Protein AF-A0A916M7Z9-F1 (afdb_monomer)

Radius of gyration: 15.28 Å; Cα contacts (8 Å, |Δi|>4): 137; chains: 1; bounding box: 32×38×39 Å

Secondary structure (DSSP, 8-state):
---TT--------HHHHTGGG--EE-TTS-EESSHHHHHHHHHHHHTT--EEES--EEETTEEE--SEEETTTTEEEEEE---SHHHHHHHHHHHHHHHHTT--EEEEEGGGGGGHHHHHHHHHHTT--S-----

Sequence (135 aa):
MPDKTQLKYRNQNFREKHKEGLKVRTKHGLSVRSRIERTIAEFLMENGIIFQYEPTLILDGEELHPDFYIQTIGIYLEHWGSDEPSYVENRRKKEEIYRKYNIKYISTEESDVDNIYDKLKIELSKYVMNKTEWK

Mean predicted aligned error: 7.0 Å

pLDDT: mean 85.58, std 18.38, range [32.66, 97.88]

Solvent-accessible surface area (backbone atoms only — not comparable to full-atom values): 8380 Å² total; per-residue (Å²): 130,87,73,88,84,68,81,69,82,72,90,65,62,62,61,74,78,49,48,90,52,47,76,33,72,37,98,87,69,53,67,30,68,41,72,65,55,34,52,53,51,47,53,35,55,77,69,71,50,56,64,42,73,53,43,84,45,74,56,100,87,44,81,43,69,49,53,28,34,36,63,86,77,71,33,36,36,39,75,56,71,57,83,52,69,72,48,44,53,50,49,51,52,53,52,52,50,30,61,75,71,69,55,66,65,47,80,45,44,57,89,38,60,93,48,41,69,60,53,49,53,58,60,49,48,76,71,60,78,70,95,77,80,89,126

Nearest PDB structures (foldseek):
  4qbn-assembly1_A  TM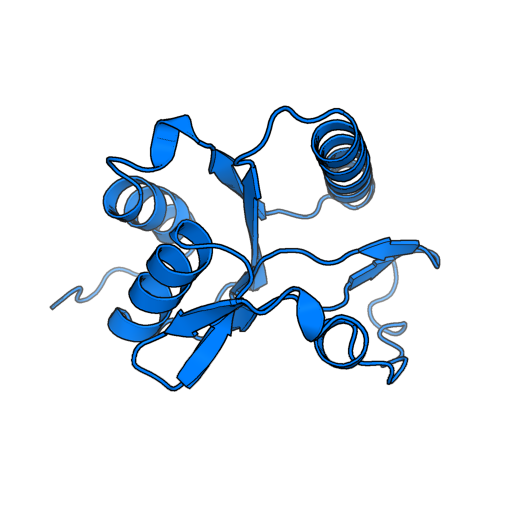=5.912E-01  e=2.796E-02  Salmonella phage SETP3
  8ibx-assembly1_C  TM=5.558E-01  e=5.457E-02  Bombyx mori
  8y9b-assembly1_A  TM=4.935E-01  e=1.445E+00  synthetic construct
  2e89-assembly2_C  TM=5.910E-01  e=4.813E+00  Aquifex aeolicus

Foldseek 3Di:
DDDPPPPPCPPDPVCVVPVVQQPDAAPVGDTDRDPLLNVVVNLCVVQVFDKDAQDWDADPNDTDTARMAGPVQGETEHEQEDPPPVSVVNVVVVVVVCVVVVGHYHYHYNVCSVVVSVSCVVVVCVRPPDDDDPD

Structure (mmCIF, N/CA/C/O backbone):
data_AF-A0A916M7Z9-F1
#
_entry.id   AF-A0A916M7Z9-F1
#
loop_
_atom_site.group_PDB
_atom_site.id
_atom_site.type_symbol
_atom_site.label_atom_id
_atom_site.label_alt_id
_atom_site.label_comp_id
_atom_site.label_asym_id
_atom_site.label_entity_id
_atom_site.label_seq_id
_atom_site.pdbx_PDB_ins_code
_atom_site.Cartn_x
_atom_site.Cartn_y
_atom_site.Cartn_z
_atom_site.occupancy
_atom_site.B_iso_or_equiv
_atom_site.auth_seq_id
_atom_site.auth_comp_id
_atom_site.auth_asym_id
_atom_site.auth_atom_id
_atom_site.pdbx_PDB_model_num
ATOM 1 N N . MET A 1 1 ? 3.595 26.283 -2.481 1.00 36.97 1 MET A N 1
ATOM 2 C CA . MET A 1 1 ? 2.789 25.045 -2.427 1.00 36.97 1 MET A CA 1
ATOM 3 C C . MET A 1 1 ? 2.234 24.831 -3.820 1.00 36.97 1 MET A C 1
ATOM 5 O O . MET A 1 1 ? 1.634 25.779 -4.313 1.00 36.97 1 MET A O 1
ATOM 9 N N . PRO A 1 2 ? 2.503 23.704 -4.496 1.00 36.34 2 PRO A N 1
ATOM 10 C CA . PRO A 1 2 ? 1.948 23.489 -5.824 1.00 36.34 2 PRO A CA 1
ATOM 11 C C . PRO A 1 2 ? 0.416 23.444 -5.759 1.00 36.34 2 PRO A C 1
ATOM 13 O O . PRO A 1 2 ? -0.177 22.939 -4.803 1.00 36.34 2 PRO A O 1
ATOM 16 N N . ASP A 1 3 ? -0.182 24.075 -6.762 1.00 32.66 3 ASP A N 1
ATOM 17 C CA . ASP A 1 3 ? -1.605 24.335 -6.939 1.00 32.66 3 ASP A CA 1
ATOM 18 C C . ASP A 1 3 ? -2.411 23.027 -7.068 1.00 32.66 3 ASP A C 1
ATOM 20 O O . ASP A 1 3 ? -2.044 22.119 -7.815 1.00 32.66 3 ASP A O 1
ATOM 24 N N . LYS A 1 4 ? -3.529 22.932 -6.337 1.00 44.66 4 LYS A N 1
ATOM 25 C CA . LYS A 1 4 ? -4.401 21.745 -6.249 1.00 44.66 4 LYS A CA 1
ATOM 26 C C . LYS A 1 4 ? -5.223 21.485 -7.525 1.00 44.66 4 LYS A C 1
ATOM 28 O O . LYS A 1 4 ? -6.006 20.540 -7.559 1.00 44.66 4 LYS A O 1
ATOM 33 N N . THR A 1 5 ? -5.076 22.302 -8.569 1.00 38.59 5 THR A N 1
ATOM 34 C CA . THR A 1 5 ? -5.941 22.295 -9.765 1.00 38.59 5 THR A CA 1
ATOM 35 C C . THR A 1 5 ? -5.423 21.499 -10.972 1.00 38.59 5 THR A C 1
ATOM 37 O O . THR A 1 5 ? -6.025 21.560 -12.041 1.00 38.59 5 THR A O 1
ATOM 40 N N . GLN A 1 6 ? -4.380 20.671 -10.829 1.00 35.03 6 GLN A N 1
ATOM 41 C CA . GLN A 1 6 ? -3.892 19.811 -11.925 1.00 35.03 6 GLN A CA 1
ATOM 42 C C . GLN A 1 6 ? -4.063 18.297 -11.713 1.00 35.03 6 GLN A C 1
ATOM 44 O O . GLN A 1 6 ? -3.367 17.509 -12.350 1.00 35.03 6 GLN A O 1
ATOM 49 N N . LEU A 1 7 ? -5.059 17.851 -10.936 1.00 41.94 7 LEU A N 1
ATOM 50 C CA . LEU A 1 7 ? -5.587 16.483 -11.089 1.00 41.94 7 LEU A CA 1
ATOM 51 C C . LEU A 1 7 ? -6.425 16.392 -12.376 1.00 41.94 7 LEU A C 1
ATOM 53 O O . LEU A 1 7 ? -7.651 16.292 -12.363 1.00 41.94 7 LEU A O 1
ATOM 57 N N . LYS A 1 8 ? -5.759 16.447 -13.532 1.00 35.22 8 LYS A N 1
ATOM 58 C CA . LYS A 1 8 ? -6.369 16.005 -14.785 1.00 35.22 8 LYS A CA 1
ATOM 59 C C . LYS A 1 8 ? -6.443 14.483 -14.730 1.00 35.22 8 LYS A C 1
ATOM 61 O O . LYS A 1 8 ? -5.425 13.813 -14.872 1.00 35.22 8 LYS A O 1
ATOM 66 N N . TYR A 1 9 ? -7.650 13.952 -14.533 1.00 38.81 9 TYR A N 1
ATOM 67 C CA . TYR A 1 9 ? -7.986 12.542 -14.733 1.00 38.81 9 TYR A CA 1
ATOM 68 C C . TYR A 1 9 ? -7.659 12.142 -16.178 1.00 38.81 9 TYR A C 1
ATOM 70 O O . TYR A 1 9 ? -8.508 12.180 -17.071 1.00 38.81 9 TYR A O 1
ATOM 78 N N . ARG A 1 10 ? -6.400 11.785 -16.438 1.00 42.44 10 ARG A N 1
ATOM 79 C CA . ARG A 1 10 ? -6.007 11.147 -17.687 1.00 42.44 10 ARG A CA 1
ATOM 80 C C . ARG A 1 10 ? -6.521 9.715 -17.605 1.00 42.44 10 ARG A C 1
ATOM 82 O O . ARG A 1 10 ? -5.939 8.854 -16.960 1.00 42.44 10 ARG A O 1
ATOM 89 N N . ASN A 1 11 ? -7.693 9.520 -18.196 1.00 42.69 11 ASN A N 1
ATOM 90 C CA . ASN A 1 11 ? -8.474 8.293 -18.162 1.00 42.69 11 ASN A CA 1
ATOM 91 C C . ASN A 1 11 ? -7.784 7.194 -18.988 1.00 42.69 11 ASN A C 1
ATOM 93 O O . ASN A 1 11 ? -8.119 6.939 -20.141 1.00 42.69 11 ASN A O 1
ATOM 97 N N . GLN A 1 12 ? -6.771 6.567 -18.403 1.00 51.62 12 GLN A N 1
ATOM 98 C CA . GLN A 1 12 ? -6.217 5.296 -18.843 1.00 51.62 12 GLN A CA 1
ATOM 99 C C . GLN A 1 12 ? -5.924 4.491 -17.581 1.00 51.62 12 GLN A C 1
ATOM 101 O O . GLN A 1 12 ? -4.862 4.609 -16.987 1.00 51.62 12 GLN A O 1
ATOM 106 N N . ASN A 1 13 ? -6.916 3.718 -17.144 1.00 68.44 13 ASN A N 1
ATOM 107 C CA . ASN A 1 13 ? -6.879 2.947 -15.908 1.00 68.44 13 ASN A CA 1
ATOM 108 C C . ASN A 1 13 ? -5.715 1.934 -15.988 1.00 68.44 13 ASN A C 1
ATOM 110 O O . ASN A 1 13 ? -5.814 0.948 -16.716 1.00 68.44 13 ASN A O 1
ATOM 114 N N . PHE A 1 14 ? -4.588 2.208 -15.316 1.00 80.38 14 PHE A N 1
ATOM 115 C CA . PHE A 1 14 ? -3.370 1.376 -15.324 1.00 80.38 14 PHE A CA 1
ATOM 116 C C . PHE A 1 14 ? -3.697 -0.103 -15.091 1.00 80.38 14 PHE A C 1
ATOM 118 O O . PHE A 1 14 ? -3.263 -0.979 -15.837 1.00 80.38 14 PHE A O 1
ATOM 125 N N . ARG A 1 15 ? -4.592 -0.365 -14.136 1.00 82.56 15 ARG A N 1
ATOM 126 C CA . ARG A 1 15 ? -5.111 -1.699 -13.819 1.00 82.56 15 ARG A CA 1
ATOM 127 C C . ARG A 1 15 ? -5.774 -2.393 -15.004 1.00 82.56 15 ARG A C 1
ATOM 129 O O . ARG A 1 15 ? -5.625 -3.598 -15.161 1.00 82.56 15 ARG A O 1
ATOM 136 N N . GLU A 1 16 ? -6.489 -1.645 -15.842 1.00 81.81 16 GLU A N 1
ATOM 137 C CA . GLU A 1 16 ? -7.161 -2.190 -17.024 1.00 81.81 16 GLU A CA 1
ATOM 138 C C . GLU A 1 16 ? -6.179 -2.528 -18.147 1.00 81.81 16 GLU A C 1
ATOM 140 O O . GLU A 1 16 ? -6.418 -3.471 -18.899 1.00 81.81 16 GLU A O 1
ATOM 145 N N . LYS A 1 17 ? -5.078 -1.777 -18.251 1.00 85.31 17 LYS A N 1
ATOM 146 C CA . LYS A 1 17 ? -3.994 -2.068 -19.197 1.00 85.31 17 LYS A CA 1
ATOM 147 C C . LYS A 1 17 ? -3.131 -3.250 -18.761 1.00 85.31 17 LYS A C 1
ATOM 149 O O . LYS A 1 17 ? -2.599 -3.932 -19.624 1.00 85.31 17 LYS A O 1
ATOM 154 N N . HIS A 1 18 ? -3.008 -3.465 -17.451 1.00 86.69 18 HIS A N 1
ATOM 155 C CA . HIS A 1 18 ? -2.117 -4.453 -16.837 1.00 86.69 18 HIS A CA 1
ATOM 156 C C . HIS A 1 18 ? -2.879 -5.551 -16.079 1.00 86.69 18 HIS A C 1
ATOM 158 O O . HIS A 1 18 ? -2.475 -5.970 -14.985 1.00 86.69 18 HIS A O 1
ATOM 164 N N . LYS A 1 19 ? -4.014 -5.998 -16.636 1.00 87.69 19 LYS A N 1
ATOM 165 C CA . LYS A 1 19 ? -4.896 -7.006 -16.019 1.00 87.69 19 LYS A CA 1
ATOM 166 C C . LYS A 1 19 ? -4.235 -8.370 -15.868 1.00 87.69 19 LYS A C 1
ATOM 168 O O . LYS A 1 19 ? -4.583 -9.108 -14.954 1.00 87.69 19 LYS A O 1
ATOM 173 N N . GLU A 1 20 ? -3.283 -8.704 -16.732 1.00 89.69 20 GLU A N 1
ATOM 174 C CA . GLU A 1 20 ? -2.525 -9.959 -16.717 1.00 89.69 20 GLU A CA 1
ATOM 175 C C . GLU A 1 20 ? -1.742 -10.173 -15.412 1.00 89.69 20 GLU A C 1
ATOM 177 O O . GLU A 1 20 ? -1.450 -11.308 -15.029 1.00 89.69 20 GLU A O 1
ATOM 182 N N . GLY A 1 21 ? -1.429 -9.084 -14.703 1.00 87.94 21 GLY A N 1
ATOM 183 C CA . GLY A 1 21 ? -0.788 -9.133 -13.392 1.00 87.94 21 GLY A CA 1
ATOM 184 C C . GLY A 1 21 ? -1.746 -9.383 -12.224 1.00 87.94 21 GLY A C 1
ATOM 185 O O . GLY A 1 21 ? -1.281 -9.733 -11.143 1.00 87.94 21 GLY A O 1
ATOM 186 N N . LEU A 1 22 ? -3.064 -9.243 -12.411 1.00 90.69 22 LEU A N 1
ATOM 187 C CA . LEU A 1 22 ? -4.071 -9.379 -11.352 1.00 90.69 22 LEU A CA 1
ATOM 188 C C . LEU A 1 22 ? -4.426 -10.857 -11.117 1.00 90.69 22 LEU A C 1
ATOM 190 O O . LEU A 1 22 ? -5.448 -11.359 -11.586 1.00 90.69 22 LEU A O 1
ATOM 194 N N . LYS A 1 23 ? -3.548 -11.569 -10.408 1.00 93.38 23 LYS A N 1
ATOM 195 C CA . LYS A 1 23 ? -3.598 -13.036 -10.260 1.00 93.38 23 LYS A CA 1
ATOM 196 C C . LYS A 1 23 ? -4.322 -13.521 -9.006 1.00 93.38 23 LYS A C 1
ATOM 198 O O . LYS A 1 23 ? -4.651 -14.702 -8.914 1.00 93.38 23 LYS A O 1
ATOM 203 N N . VAL A 1 24 ? -4.549 -12.648 -8.028 1.00 94.62 24 VAL A N 1
ATOM 204 C CA . VAL A 1 24 ? -5.100 -13.014 -6.717 1.00 94.62 24 VAL A CA 1
ATOM 205 C C . VAL A 1 24 ? -6.407 -12.264 -6.487 1.00 94.62 24 VAL A C 1
ATOM 207 O O . VAL A 1 24 ? -6.492 -11.078 -6.775 1.00 94.62 24 VAL A O 1
ATOM 210 N N . ARG A 1 25 ? -7.438 -12.934 -5.961 1.00 95.19 25 ARG A N 1
ATOM 211 C CA . ARG A 1 25 ? -8.752 -12.327 -5.696 1.00 95.19 25 ARG A CA 1
ATOM 212 C C . ARG A 1 25 ? -9.041 -12.272 -4.196 1.00 95.19 25 ARG A C 1
ATOM 214 O O . ARG A 1 25 ? -8.809 -13.261 -3.499 1.00 95.19 25 ARG A O 1
ATOM 221 N N . THR A 1 26 ? -9.536 -11.135 -3.710 1.00 94.19 26 THR A N 1
ATOM 222 C CA . THR A 1 26 ? -10.041 -10.977 -2.336 1.00 94.19 26 THR A CA 1
ATOM 223 C C . THR A 1 26 ? -11.419 -11.624 -2.187 1.00 94.19 26 THR A C 1
ATOM 225 O O . THR A 1 26 ? -12.135 -11.824 -3.176 1.00 94.19 26 THR A O 1
ATOM 228 N N . LYS A 1 27 ? -11.839 -11.887 -0.941 1.00 90.56 27 LYS A N 1
ATOM 229 C CA . LYS A 1 27 ? -13.197 -12.380 -0.617 1.00 90.56 27 LYS A CA 1
ATOM 230 C C . LYS A 1 27 ? -14.319 -11.498 -1.188 1.00 90.56 27 LYS A C 1
ATOM 232 O O . LYS A 1 27 ? -15.367 -12.008 -1.566 1.00 90.56 27 LYS A O 1
ATOM 237 N N . HIS A 1 28 ? -14.079 -10.191 -1.303 1.00 87.94 28 HIS A N 1
ATOM 238 C CA . HIS A 1 28 ? -15.047 -9.203 -1.799 1.00 87.94 28 HIS A CA 1
ATOM 239 C C . HIS A 1 28 ? -14.910 -8.919 -3.304 1.00 87.94 28 HIS A C 1
ATOM 241 O O . HIS A 1 28 ? -15.498 -7.974 -3.825 1.00 87.94 28 HIS A O 1
ATOM 247 N N . GLY A 1 29 ? -14.135 -9.732 -4.027 1.00 90.50 29 GLY A N 1
ATOM 248 C CA . GLY A 1 29 ? -14.099 -9.725 -5.486 1.00 90.50 29 GLY A CA 1
ATOM 249 C C . GLY A 1 29 ? -13.078 -8.785 -6.128 1.00 90.50 29 GLY A C 1
ATOM 250 O O . GLY A 1 29 ? -12.982 -8.806 -7.356 1.00 90.50 29 GLY A O 1
ATOM 251 N N . LEU A 1 30 ? -12.295 -8.031 -5.347 1.00 93.38 30 LEU A N 1
ATOM 252 C CA . LEU A 1 30 ? -11.176 -7.225 -5.846 1.00 93.38 30 LEU A CA 1
ATOM 253 C C . LEU A 1 30 ? -10.038 -8.144 -6.316 1.00 93.38 30 LEU A C 1
ATOM 255 O O . LEU A 1 30 ? -9.624 -9.032 -5.575 1.00 93.38 30 LEU A O 1
ATOM 259 N N . SER A 1 31 ? -9.510 -7.921 -7.520 1.00 95.75 31 SER A N 1
ATOM 260 C CA . SER A 1 31 ? -8.297 -8.602 -7.994 1.00 95.75 31 SER A CA 1
ATOM 261 C C . SER A 1 31 ? -7.054 -7.745 -7.741 1.00 95.75 31 SER A C 1
ATOM 263 O O . SER A 1 31 ? -7.076 -6.546 -8.035 1.00 95.75 31 SER A O 1
ATOM 265 N N . VAL A 1 32 ? -6.000 -8.379 -7.225 1.00 95.50 32 VAL A N 1
ATOM 266 C CA . VAL A 1 32 ? -4.711 -7.802 -6.806 1.00 95.50 32 VAL A CA 1
ATOM 267 C C . VAL A 1 32 ? -3.528 -8.635 -7.331 1.00 95.50 32 VAL A C 1
ATOM 269 O O . VAL A 1 32 ? -3.730 -9.740 -7.855 1.00 95.50 32 VAL A O 1
ATOM 272 N N . ARG A 1 33 ? -2.293 -8.123 -7.227 1.00 94.06 33 ARG A N 1
ATOM 273 C CA . ARG A 1 33 ? -1.100 -8.741 -7.834 1.00 94.06 33 ARG A CA 1
ATOM 274 C C . ARG A 1 33 ? -0.461 -9.820 -6.971 1.00 94.06 33 ARG A C 1
ATOM 276 O O . ARG A 1 33 ? 0.060 -10.793 -7.516 1.00 94.06 33 ARG A O 1
ATOM 283 N N . SER A 1 34 ? -0.531 -9.689 -5.648 1.00 94.38 34 SER A N 1
ATOM 284 C CA . SER A 1 34 ? 0.160 -10.585 -4.714 1.00 94.38 34 SER A CA 1
ATOM 285 C C . SER A 1 34 ? -0.732 -11.084 -3.570 1.00 94.38 34 SER A C 1
ATOM 287 O O . SER A 1 34 ? -1.822 -10.572 -3.303 1.00 94.38 34 SER A O 1
ATOM 289 N N . ARG A 1 35 ? -0.283 -12.145 -2.881 1.00 95.50 35 ARG A N 1
ATOM 290 C CA . ARG A 1 35 ? -0.993 -12.688 -1.708 1.00 95.50 35 ARG A CA 1
ATOM 291 C C . ARG A 1 35 ? -0.986 -11.709 -0.538 1.00 95.50 35 ARG A C 1
ATOM 293 O O . ARG A 1 35 ? -1.998 -11.607 0.145 1.00 95.50 35 ARG A O 1
ATOM 300 N N . ILE A 1 36 ? 0.120 -11.000 -0.336 1.00 96.31 36 ILE A N 1
ATOM 301 C CA . ILE A 1 36 ? 0.255 -10.006 0.727 1.00 96.31 36 ILE A CA 1
ATOM 302 C C . ILE A 1 36 ? -0.614 -8.774 0.461 1.00 96.31 36 ILE A C 1
ATOM 304 O O . ILE A 1 36 ? -1.327 -8.343 1.360 1.00 96.31 36 ILE A O 1
ATOM 308 N N . GLU A 1 37 ? -0.704 -8.293 -0.784 1.00 96.69 37 GLU A N 1
ATOM 309 C CA . GLU A 1 37 ? -1.675 -7.249 -1.145 1.00 96.69 37 GLU A CA 1
ATOM 310 C C . GLU A 1 37 ? -3.116 -7.695 -0.903 1.00 96.69 37 GLU A C 1
ATOM 312 O O . GLU A 1 37 ? -3.933 -6.897 -0.452 1.00 96.69 37 GLU A O 1
ATOM 317 N N . ARG A 1 38 ? -3.452 -8.971 -1.155 1.00 97.38 38 ARG A N 1
ATOM 318 C CA . ARG A 1 38 ? -4.778 -9.496 -0.791 1.00 97.38 38 ARG A CA 1
ATOM 319 C C . ARG A 1 38 ? -4.987 -9.401 0.715 1.00 97.38 38 ARG A C 1
ATOM 321 O O . ARG A 1 38 ? -6.043 -8.943 1.128 1.00 97.38 38 ARG A O 1
ATOM 328 N N . THR A 1 39 ? -4.010 -9.823 1.512 1.00 97.38 39 THR A N 1
ATOM 329 C CA . THR A 1 39 ? -4.071 -9.763 2.979 1.00 97.38 39 THR A CA 1
ATOM 330 C C . THR A 1 39 ? -4.246 -8.324 3.478 1.00 97.38 39 THR A C 1
ATOM 332 O O . THR A 1 39 ? -5.105 -8.071 4.318 1.00 97.38 39 THR A O 1
ATOM 335 N N . ILE A 1 40 ? -3.512 -7.360 2.913 1.00 97.88 40 ILE A N 1
ATOM 336 C CA . ILE A 1 40 ? -3.667 -5.929 3.221 1.00 97.88 40 ILE A CA 1
ATOM 337 C C . ILE A 1 40 ? -5.064 -5.439 2.811 1.00 97.88 40 ILE A C 1
ATOM 339 O O . ILE A 1 40 ? -5.756 -4.808 3.606 1.00 97.88 40 ILE A O 1
ATOM 343 N N . ALA A 1 41 ? -5.517 -5.753 1.595 1.00 97.62 41 ALA A N 1
ATOM 344 C CA . ALA A 1 41 ? -6.839 -5.361 1.113 1.00 97.62 41 ALA A CA 1
ATOM 345 C C . ALA A 1 41 ? -7.964 -5.942 1.983 1.00 97.62 41 ALA A C 1
ATOM 347 O O . ALA A 1 41 ? -8.921 -5.238 2.294 1.00 97.62 41 ALA A O 1
ATOM 348 N N . GLU A 1 42 ? -7.851 -7.208 2.391 1.00 97.38 42 GLU A N 1
ATOM 349 C CA . GLU A 1 42 ? -8.795 -7.862 3.300 1.00 97.38 42 GLU A CA 1
ATOM 350 C C . GLU A 1 42 ? -8.810 -7.178 4.662 1.00 97.38 42 GLU A C 1
ATOM 352 O O . GLU A 1 42 ? -9.892 -6.831 5.121 1.00 97.38 42 GLU A O 1
ATOM 357 N N . PHE A 1 43 ? -7.648 -6.866 5.242 1.00 96.44 43 PHE A N 1
ATOM 358 C CA . PHE A 1 43 ? -7.571 -6.083 6.475 1.00 96.44 43 PHE A CA 1
ATOM 359 C C . PHE A 1 43 ? -8.306 -4.741 6.345 1.00 96.44 43 PHE A C 1
ATOM 361 O O . PHE A 1 43 ? -9.109 -4.385 7.206 1.00 96.44 43 PHE A O 1
ATOM 368 N N . LEU A 1 44 ? -8.064 -3.990 5.267 1.00 95.88 44 LEU A N 1
ATOM 369 C CA . LEU A 1 44 ? -8.710 -2.692 5.063 1.00 95.88 44 LEU A CA 1
ATOM 370 C C . LEU A 1 44 ? -10.235 -2.841 4.921 1.00 95.88 44 LEU A C 1
ATOM 372 O O . LEU A 1 44 ? -10.981 -2.092 5.548 1.00 95.88 44 LEU A O 1
ATOM 376 N N . MET A 1 45 ? -10.702 -3.836 4.157 1.00 94.88 45 MET A N 1
ATOM 377 C CA . MET A 1 45 ? -12.130 -4.133 3.979 1.00 94.88 45 MET A CA 1
ATOM 378 C C . MET A 1 45 ? -12.803 -4.572 5.286 1.00 94.88 45 MET A C 1
ATOM 380 O O . MET A 1 45 ? -13.866 -4.059 5.626 1.00 94.88 45 MET A O 1
ATOM 384 N N . GLU A 1 46 ? -12.189 -5.504 6.020 1.00 94.56 46 GLU A N 1
ATOM 385 C CA . GLU A 1 46 ? -12.710 -6.069 7.273 1.00 94.56 46 GLU A CA 1
ATOM 386 C C . GLU A 1 46 ? -12.840 -4.999 8.368 1.00 94.56 46 GLU A C 1
ATOM 388 O O . GLU A 1 46 ? -13.747 -5.071 9.193 1.00 94.56 46 GLU A O 1
ATOM 393 N N . ASN A 1 47 ? -12.000 -3.961 8.326 1.00 92.75 47 ASN A N 1
ATOM 394 C CA . ASN A 1 47 ? -12.040 -2.836 9.261 1.00 92.75 47 ASN A CA 1
ATOM 395 C C . ASN A 1 47 ? -12.806 -1.611 8.726 1.00 92.75 47 ASN A C 1
ATOM 397 O O . ASN A 1 47 ? -12.715 -0.527 9.300 1.00 92.75 47 ASN A O 1
ATOM 401 N N . GLY A 1 48 ? -13.550 -1.751 7.621 1.00 92.62 48 GLY A N 1
ATOM 402 C CA . GLY A 1 48 ? -14.375 -0.672 7.063 1.00 92.62 48 GLY A CA 1
ATOM 403 C C . GLY A 1 48 ? -13.578 0.533 6.550 1.00 92.62 48 GLY A C 1
ATOM 404 O O . GLY A 1 48 ? -14.123 1.630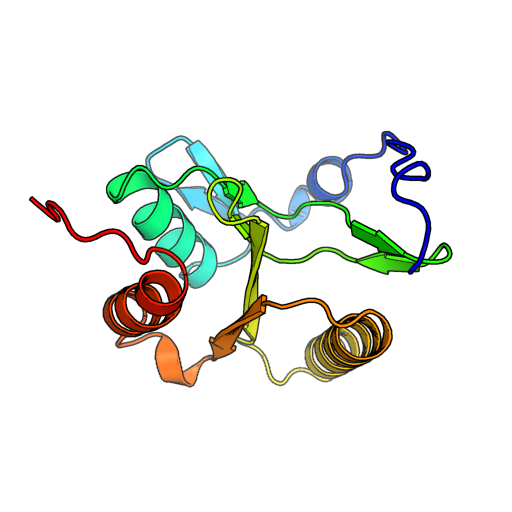 6.416 1.00 92.62 48 GLY A O 1
ATOM 405 N N . ILE A 1 49 ? -12.287 0.355 6.268 1.00 93.88 49 ILE A N 1
ATOM 406 C CA . ILE A 1 49 ? -11.412 1.415 5.780 1.00 93.88 49 ILE A CA 1
ATOM 407 C C . ILE A 1 49 ? -11.637 1.575 4.277 1.00 93.88 49 ILE A C 1
ATOM 409 O O . ILE A 1 49 ? -11.450 0.642 3.501 1.00 93.88 49 ILE A O 1
ATOM 413 N N . ILE A 1 50 ? -12.022 2.779 3.852 1.00 94.19 50 ILE A N 1
ATOM 414 C CA . ILE A 1 50 ? -12.251 3.088 2.437 1.00 94.19 50 ILE A CA 1
ATOM 415 C C . ILE A 1 50 ? -10.908 3.361 1.756 1.00 94.19 50 ILE A C 1
ATOM 417 O O . ILE A 1 50 ? -10.167 4.265 2.157 1.00 94.19 50 ILE A O 1
ATOM 421 N N . PHE A 1 51 ? -10.607 2.607 0.699 1.00 95.38 51 PHE A N 1
ATOM 422 C CA . PHE A 1 51 ? -9.362 2.735 -0.052 1.00 95.38 51 PHE A CA 1
ATOM 423 C C . PHE A 1 51 ? -9.556 2.602 -1.565 1.00 95.38 51 PHE A C 1
ATOM 425 O O . PHE A 1 51 ? -10.551 2.065 -2.052 1.00 95.38 51 PHE A O 1
ATOM 432 N N . GLN A 1 52 ? -8.553 3.062 -2.307 1.00 95.94 52 GLN A N 1
ATOM 433 C CA . GLN A 1 52 ? -8.356 2.776 -3.722 1.00 95.94 52 GLN A CA 1
ATOM 434 C C . GLN A 1 52 ? -7.129 1.876 -3.884 1.00 95.94 52 GLN A C 1
ATOM 436 O O . GLN A 1 52 ? -6.073 2.182 -3.341 1.00 95.94 52 GLN A O 1
ATOM 441 N N . TYR A 1 53 ? -7.272 0.775 -4.620 1.00 96.12 53 TYR A N 1
ATOM 442 C CA . TYR A 1 53 ? -6.165 -0.115 -4.984 1.00 96.12 53 TYR A CA 1
ATOM 443 C C . TYR A 1 53 ? -5.541 0.323 -6.313 1.00 96.12 53 TYR A C 1
ATOM 445 O O . TYR A 1 53 ? -6.289 0.612 -7.255 1.00 96.12 53 TYR A O 1
ATOM 453 N N . GLU A 1 54 ? -4.210 0.372 -6.368 1.00 94.88 54 GLU A N 1
ATOM 454 C CA . GLU A 1 54 ? -3.390 0.884 -7.477 1.00 94.88 54 GLU A CA 1
ATOM 455 C C . GLU A 1 54 ? -3.918 2.191 -8.102 1.00 94.88 54 GLU A C 1
ATOM 457 O O . GLU A 1 54 ? -4.228 2.227 -9.300 1.00 94.88 54 GLU A O 1
ATOM 462 N N . PRO A 1 55 ? -4.097 3.277 -7.319 1.00 93.94 55 PRO A N 1
ATOM 463 C CA . PRO A 1 55 ? -4.403 4.586 -7.886 1.00 93.94 55 PRO A CA 1
ATOM 464 C C . PRO A 1 55 ? -3.316 5.045 -8.865 1.00 93.94 55 PRO A C 1
ATOM 466 O O . PRO A 1 55 ? -2.140 4.733 -8.713 1.00 93.94 55 PRO A O 1
ATOM 469 N N . THR A 1 56 ? -3.703 5.865 -9.838 1.00 92.19 56 THR A N 1
ATOM 470 C CA . THR A 1 56 ? -2.748 6.644 -10.631 1.00 92.19 56 THR A CA 1
ATOM 471 C C . THR A 1 56 ? -2.495 7.980 -9.938 1.00 92.19 56 THR A C 1
ATOM 473 O O . THR A 1 56 ? -3.422 8.772 -9.755 1.00 92.19 56 THR A O 1
ATOM 476 N N . LEU A 1 57 ? -1.239 8.246 -9.590 1.00 90.44 57 LEU A N 1
ATOM 477 C CA . LEU A 1 57 ? -0.766 9.518 -9.051 1.00 90.44 57 LEU A CA 1
ATOM 478 C C . LEU A 1 57 ? 0.089 10.220 -10.109 1.00 90.44 57 LEU A C 1
ATOM 480 O O . LEU A 1 57 ? 1.094 9.670 -10.541 1.00 90.44 57 LEU A O 1
ATOM 484 N N . ILE A 1 58 ? -0.306 11.426 -10.525 1.00 90.25 58 ILE A N 1
ATOM 485 C CA . ILE A 1 58 ? 0.429 12.217 -11.525 1.00 90.25 58 ILE A CA 1
ATOM 486 C C . ILE A 1 58 ? 1.045 13.444 -10.853 1.00 90.25 58 ILE A C 1
ATOM 488 O O . ILE A 1 58 ? 0.315 14.259 -10.289 1.00 90.25 58 ILE A O 1
ATOM 492 N N . LEU A 1 59 ? 2.370 13.589 -10.931 1.00 87.50 59 LEU A N 1
ATOM 493 C CA . LEU A 1 59 ? 3.130 14.692 -10.328 1.00 87.50 59 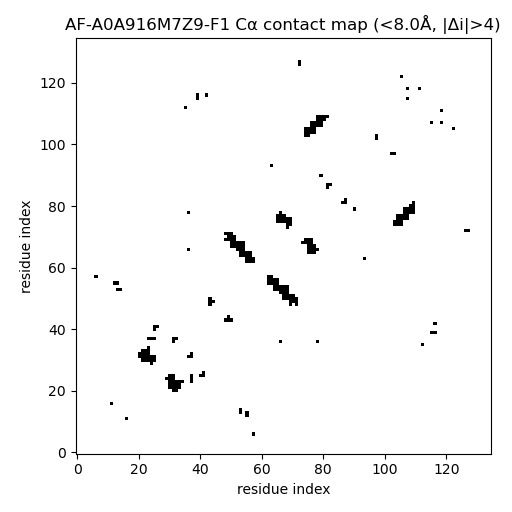LEU A CA 1
ATOM 494 C C . LEU A 1 59 ? 4.195 15.197 -11.308 1.00 87.50 59 LEU A C 1
ATOM 496 O O . LEU A 1 59 ? 5.039 14.427 -11.744 1.00 87.50 59 LEU A O 1
ATOM 500 N N . ASP A 1 60 ? 4.147 16.480 -11.676 1.00 87.06 60 ASP A N 1
ATOM 501 C CA . ASP A 1 60 ? 5.007 17.106 -12.705 1.00 87.06 60 ASP A CA 1
ATOM 502 C C . ASP A 1 60 ? 5.153 16.282 -14.006 1.00 87.06 60 ASP A C 1
ATOM 504 O O . ASP A 1 60 ? 6.196 16.281 -14.655 1.00 87.06 60 ASP A O 1
ATOM 508 N N . GLY A 1 61 ? 4.092 15.578 -14.413 1.00 85.31 61 GLY A N 1
ATOM 509 C CA . GLY A 1 61 ? 4.089 14.744 -15.620 1.00 85.31 61 GLY A CA 1
ATOM 510 C C . GLY A 1 61 ? 4.632 13.324 -15.431 1.00 85.31 61 GLY A C 1
ATOM 511 O O . GLY A 1 61 ? 4.554 12.537 -16.374 1.00 85.31 61 GLY A O 1
ATOM 512 N N . GLU A 1 62 ? 5.108 12.971 -14.237 1.00 86.06 62 GLU A N 1
ATOM 513 C CA . GLU A 1 62 ? 5.460 11.600 -13.864 1.00 86.06 62 GLU A CA 1
ATOM 514 C C . GLU A 1 62 ? 4.239 10.856 -13.320 1.00 86.06 62 GLU A C 1
ATOM 516 O O . GLU A 1 62 ? 3.443 11.414 -12.563 1.00 86.06 62 GLU A O 1
ATOM 521 N N . GLU A 1 63 ? 4.089 9.593 -13.719 1.00 90.06 63 GLU A N 1
ATOM 522 C CA . GLU A 1 63 ? 2.996 8.714 -13.306 1.00 90.06 63 GLU A CA 1
ATOM 523 C C . GLU A 1 63 ? 3.521 7.673 -12.312 1.00 90.06 63 GLU A C 1
ATOM 525 O O . GLU A 1 63 ? 4.474 6.950 -12.604 1.00 90.06 63 GLU A O 1
ATOM 530 N N . LEU A 1 64 ? 2.898 7.601 -11.137 1.00 91.44 64 LEU A N 1
ATOM 531 C CA . LEU A 1 64 ? 3.165 6.598 -10.114 1.00 91.44 64 LEU A CA 1
ATOM 532 C C . LEU A 1 64 ? 1.918 5.769 -9.838 1.00 91.44 64 LEU A C 1
ATOM 534 O O . LEU A 1 64 ? 0.790 6.261 -9.911 1.00 91.44 64 LEU A O 1
ATOM 538 N N . HIS A 1 65 ? 2.156 4.531 -9.414 1.00 93.25 65 HIS A N 1
ATOM 539 C CA . HIS A 1 65 ? 1.117 3.599 -8.990 1.00 93.25 65 HIS A CA 1
ATOM 540 C C . HIS A 1 65 ? 1.419 3.095 -7.579 1.00 93.25 65 HIS A C 1
ATOM 542 O O . HIS A 1 65 ? 2.074 2.060 -7.443 1.00 93.25 65 HIS A O 1
ATOM 548 N N . PRO A 1 66 ? 1.038 3.846 -6.531 1.00 95.12 66 PRO A N 1
ATOM 549 C CA . PRO A 1 66 ? 1.056 3.341 -5.162 1.00 95.12 66 PRO A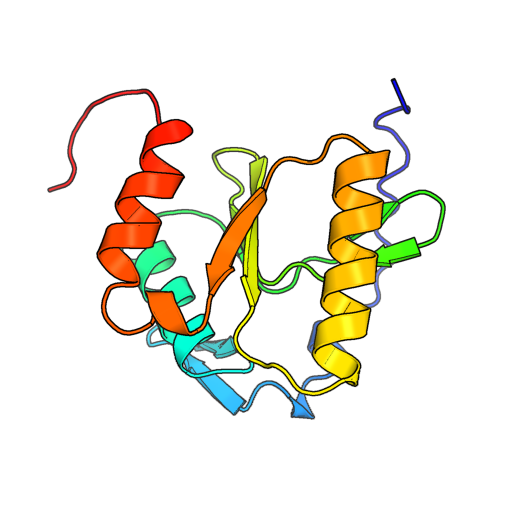 CA 1
ATOM 550 C C . PRO A 1 66 ? 0.189 2.090 -5.033 1.00 95.12 66 PRO A C 1
ATOM 552 O O . PRO A 1 66 ? -0.816 2.000 -5.731 1.00 95.12 66 PRO A O 1
ATOM 555 N N . ASP A 1 67 ? 0.506 1.165 -4.128 1.00 96.62 67 ASP A N 1
ATOM 556 C CA . ASP A 1 67 ? -0.305 -0.058 -3.995 1.00 96.62 67 ASP A CA 1
ATOM 557 C C . ASP A 1 67 ? -1.721 0.249 -3.482 1.00 96.62 67 ASP A C 1
ATOM 559 O O . ASP A 1 67 ? -2.720 -0.261 -4.000 1.00 96.62 67 ASP A O 1
ATOM 563 N N . PHE A 1 68 ? -1.826 1.143 -2.494 1.00 97.50 68 PHE A N 1
ATOM 564 C CA . PHE A 1 68 ? -3.098 1.570 -1.919 1.00 97.50 68 PHE A CA 1
ATOM 565 C C . PHE A 1 68 ? -3.118 3.073 -1.620 1.00 97.50 68 PHE A C 1
ATOM 567 O O . PHE A 1 68 ? -2.114 3.681 -1.251 1.00 97.50 68 PHE A O 1
ATOM 574 N N . TYR A 1 69 ? -4.307 3.668 -1.700 1.00 96.75 69 TYR A N 1
ATOM 575 C CA . TYR A 1 69 ? -4.603 4.994 -1.164 1.00 96.75 69 TYR A CA 1
ATOM 576 C C . TYR A 1 69 ? -5.779 4.921 -0.200 1.00 96.75 69 TYR A C 1
ATOM 578 O O . TYR A 1 69 ? -6.893 4.576 -0.594 1.00 96.75 69 TYR A O 1
ATOM 586 N N . ILE A 1 70 ? -5.532 5.252 1.063 1.00 95.81 70 ILE A N 1
ATOM 587 C CA . ILE A 1 70 ? -6.534 5.277 2.123 1.00 95.81 70 ILE A CA 1
ATOM 588 C C . ILE A 1 70 ? -7.249 6.627 2.083 1.00 95.81 70 ILE A C 1
ATOM 590 O O . ILE A 1 70 ? -6.693 7.659 2.466 1.00 95.81 70 ILE A O 1
ATOM 594 N N . GLN A 1 71 ? -8.499 6.622 1.623 1.00 92.69 71 GLN A N 1
ATOM 595 C CA . GLN A 1 71 ? -9.241 7.845 1.305 1.00 92.69 71 GLN A CA 1
ATOM 596 C C . GLN A 1 71 ? -9.618 8.643 2.554 1.00 92.69 71 GLN A C 1
ATOM 598 O O . GLN A 1 71 ? -9.597 9.870 2.533 1.00 92.69 71 GLN A O 1
ATOM 603 N N . THR A 1 72 ? -9.933 7.955 3.653 1.00 87.50 72 THR A N 1
ATOM 604 C CA . THR A 1 72 ? -10.423 8.576 4.895 1.00 87.50 72 THR A CA 1
ATOM 605 C C . THR A 1 72 ? -9.402 9.497 5.559 1.00 87.50 72 THR A C 1
ATOM 607 O O . THR A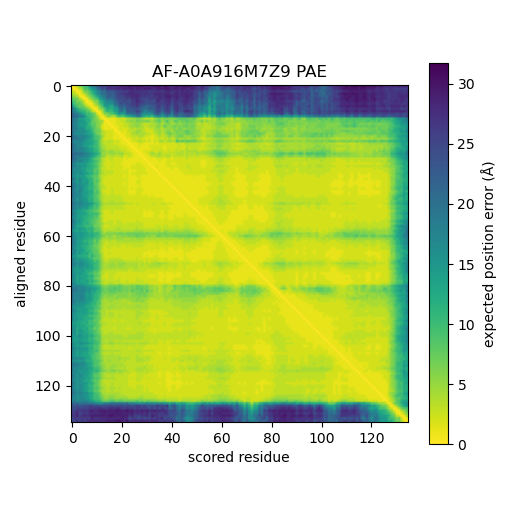 1 72 ? -9.782 10.476 6.193 1.00 87.50 72 THR A O 1
ATOM 610 N N . ILE A 1 73 ? -8.113 9.196 5.403 1.00 90.44 73 ILE A N 1
ATOM 611 C CA . ILE A 1 73 ? -6.997 9.942 6.010 1.00 90.44 73 ILE A CA 1
ATOM 612 C C . ILE A 1 73 ? -6.033 10.524 4.968 1.00 90.44 73 ILE A C 1
ATOM 614 O O . ILE A 1 73 ? -5.057 11.179 5.327 1.00 90.44 73 ILE A O 1
ATOM 618 N N . GLY A 1 74 ? -6.301 10.300 3.680 1.00 93.19 74 GLY A N 1
ATOM 619 C CA . GLY A 1 74 ? -5.524 10.842 2.572 1.00 93.19 74 GLY A CA 1
ATOM 620 C C . GLY A 1 74 ? -4.067 10.377 2.540 1.00 93.19 74 GLY A C 1
ATOM 621 O O . GLY A 1 74 ? -3.198 11.177 2.193 1.00 93.19 74 GLY A O 1
ATOM 622 N N . ILE A 1 75 ? -3.793 9.118 2.902 1.00 95.50 75 ILE A N 1
ATOM 623 C CA . ILE A 1 75 ? -2.434 8.558 2.933 1.00 95.50 75 ILE A CA 1
ATOM 624 C C . ILE A 1 75 ? -2.265 7.395 1.959 1.00 95.50 75 ILE A C 1
ATOM 626 O O . ILE A 1 75 ? -3.183 6.597 1.769 1.00 95.50 75 ILE A O 1
ATOM 630 N N . TYR A 1 76 ? -1.080 7.278 1.365 1.00 97.25 76 TYR A N 1
ATOM 631 C CA . TYR A 1 76 ? -0.704 6.109 0.572 1.00 97.25 76 TYR A CA 1
ATOM 632 C C . TYR A 1 76 ? -0.173 4.984 1.456 1.00 97.25 76 TYR A C 1
ATOM 634 O O . TYR A 1 76 ? 0.353 5.230 2.543 1.00 97.25 76 TYR A O 1
ATOM 642 N N . LEU A 1 77 ? -0.286 3.754 0.977 1.00 97.56 77 LEU A N 1
ATOM 643 C CA . LEU A 1 77 ? 0.309 2.581 1.596 1.00 97.56 77 LEU A CA 1
ATOM 644 C C . LEU A 1 77 ? 0.995 1.752 0.514 1.00 97.56 77 LEU A C 1
ATOM 646 O O . LEU A 1 77 ? 0.390 1.462 -0.516 1.00 97.56 77 LEU A O 1
ATOM 650 N N . GLU A 1 78 ? 2.254 1.407 0.769 1.00 97.88 78 GLU A N 1
ATOM 651 C CA . GLU A 1 78 ? 3.132 0.654 -0.129 1.00 97.88 78 GLU A CA 1
ATOM 652 C C . GLU A 1 78 ? 3.628 -0.618 0.563 1.00 97.88 78 GLU A C 1
ATOM 654 O O . GLU A 1 78 ? 3.919 -0.620 1.768 1.00 97.88 78 GLU A O 1
ATOM 659 N N . HIS A 1 79 ? 3.758 -1.691 -0.207 1.00 97.00 79 HIS A N 1
ATOM 660 C CA . HIS A 1 79 ? 4.374 -2.938 0.206 1.00 97.00 79 HIS A CA 1
ATOM 661 C C . HIS A 1 79 ? 5.622 -3.238 -0.633 1.00 97.00 79 HIS A C 1
ATOM 663 O O . HIS A 1 79 ? 5.570 -3.483 -1.838 1.00 97.00 79 HIS A O 1
ATOM 669 N N . TRP A 1 80 ? 6.770 -3.262 0.031 1.00 95.50 80 TRP A N 1
ATOM 670 C CA . TRP A 1 80 ? 8.075 -3.517 -0.560 1.00 95.50 80 TRP A CA 1
ATOM 671 C C . TRP A 1 80 ? 8.490 -4.976 -0.315 1.00 95.50 80 TRP A C 1
ATOM 673 O O . TRP A 1 80 ? 9.263 -5.280 0.588 1.00 95.50 80 TRP A O 1
ATOM 683 N N . GLY A 1 81 ? 7.934 -5.891 -1.112 1.00 89.31 81 GLY A N 1
ATOM 684 C CA . GLY A 1 81 ? 8.099 -7.344 -0.926 1.00 89.31 81 GLY A CA 1
ATOM 685 C C . GLY A 1 81 ? 9.128 -8.028 -1.836 1.00 89.31 81 GLY A C 1
ATOM 686 O O . GLY A 1 81 ? 9.105 -9.245 -1.973 1.00 89.31 81 GLY A O 1
ATOM 687 N N . SER A 1 82 ? 9.968 -7.282 -2.561 1.00 87.75 82 SER A N 1
ATOM 688 C CA . SER A 1 82 ? 10.879 -7.874 -3.552 1.00 87.75 82 SER A CA 1
ATOM 689 C C . SER A 1 82 ? 12.183 -7.095 -3.699 1.00 87.75 82 SER A C 1
ATOM 691 O O . SER A 1 82 ? 12.160 -5.900 -3.993 1.00 87.75 82 SER A O 1
ATOM 693 N N . ASP A 1 83 ? 13.300 -7.822 -3.620 1.00 86.25 83 ASP A N 1
ATOM 694 C CA . ASP A 1 83 ? 14.664 -7.310 -3.821 1.00 86.25 83 ASP A CA 1
ATOM 695 C C . ASP A 1 83 ? 15.145 -7.391 -5.281 1.00 86.25 83 ASP A C 1
ATOM 697 O O . ASP A 1 83 ? 16.263 -6.988 -5.604 1.00 86.25 83 ASP A O 1
ATOM 701 N N . GLU A 1 84 ? 14.307 -7.894 -6.192 1.00 91.06 84 GLU A N 1
ATOM 702 C CA . GLU A 1 84 ? 14.612 -7.907 -7.624 1.00 91.06 84 GLU A CA 1
ATOM 703 C C . GLU A 1 84 ? 14.966 -6.493 -8.136 1.00 91.06 84 GLU A C 1
ATOM 705 O O . GLU A 1 84 ? 14.243 -5.533 -7.834 1.00 91.06 84 GLU A O 1
ATOM 710 N N . PRO A 1 85 ? 16.016 -6.324 -8.968 1.00 90.44 85 PRO A N 1
ATOM 711 C CA . PRO A 1 85 ? 16.536 -5.004 -9.342 1.00 90.44 85 PRO A CA 1
ATOM 712 C C . PRO A 1 85 ? 15.493 -4.031 -9.911 1.00 90.44 85 PRO A C 1
ATOM 714 O O . PRO A 1 85 ? 15.545 -2.829 -9.648 1.00 90.44 85 PRO A O 1
ATOM 717 N N . SER A 1 86 ? 14.516 -4.533 -10.674 1.00 88.75 86 SER A N 1
ATOM 718 C CA . SER A 1 86 ? 13.435 -3.708 -11.225 1.00 88.75 86 SER A CA 1
ATOM 719 C C . SER A 1 86 ? 12.489 -3.167 -10.150 1.00 88.75 86 SER A C 1
ATOM 721 O O . SER A 1 86 ? 12.010 -2.040 -10.268 1.00 88.75 86 SER A O 1
ATOM 723 N N . TYR A 1 87 ? 12.222 -3.954 -9.105 1.00 88.38 87 TYR A N 1
ATOM 724 C CA . TYR A 1 87 ? 11.392 -3.542 -7.972 1.00 88.38 87 TYR A CA 1
ATOM 725 C C . TYR A 1 87 ? 12.128 -2.528 -7.102 1.00 88.38 87 TYR A C 1
ATOM 727 O O . TYR A 1 87 ? 11.541 -1.512 -6.729 1.00 88.38 87 TYR A O 1
ATOM 735 N N . VAL A 1 88 ? 13.425 -2.745 -6.872 1.00 92.06 88 VAL A N 1
ATOM 736 C CA . VAL A 1 88 ? 14.287 -1.813 -6.133 1.00 92.06 88 VAL A CA 1
ATOM 737 C C . VAL A 1 88 ? 14.357 -0.453 -6.830 1.00 92.06 88 VAL A C 1
ATOM 739 O O . VAL A 1 88 ? 14.161 0.576 -6.184 1.00 92.06 88 VAL A O 1
ATOM 742 N N . GLU A 1 89 ? 14.558 -0.413 -8.151 1.00 92.81 89 GLU A N 1
ATOM 743 C CA . GLU A 1 89 ? 14.579 0.861 -8.885 1.00 92.81 89 GLU A CA 1
ATOM 744 C C . GLU A 1 89 ? 13.203 1.547 -8.887 1.00 92.81 89 GLU A C 1
ATOM 746 O O . GLU A 1 89 ? 13.120 2.770 -8.763 1.00 92.81 89 GLU A O 1
ATOM 751 N N . ASN A 1 90 ? 12.107 0.784 -8.975 1.00 91.56 90 ASN A N 1
ATOM 752 C CA . ASN A 1 90 ? 10.756 1.340 -8.872 1.00 91.56 90 ASN A CA 1
ATOM 753 C C . ASN A 1 90 ? 10.484 1.945 -7.484 1.00 91.56 90 ASN A C 1
ATOM 755 O O . ASN A 1 90 ? 9.975 3.064 -7.389 1.00 91.56 90 ASN A O 1
ATOM 759 N N . ARG A 1 91 ? 10.875 1.244 -6.411 1.00 95.12 91 ARG A N 1
ATOM 760 C CA . ARG A 1 91 ? 10.830 1.756 -5.034 1.00 95.12 91 ARG A CA 1
ATOM 761 C C . ARG A 1 91 ? 11.632 3.049 -4.915 1.00 95.12 91 ARG A C 1
ATOM 763 O O . ARG A 1 91 ? 11.091 4.049 -4.452 1.00 95.12 91 ARG A O 1
ATOM 770 N N . ARG A 1 92 ? 12.880 3.063 -5.400 1.00 94.81 92 ARG A N 1
ATOM 771 C CA . ARG A 1 92 ? 13.762 4.240 -5.353 1.00 94.81 92 ARG A CA 1
ATOM 772 C C . ARG A 1 92 ? 13.113 5.462 -6.004 1.00 94.81 92 ARG A C 1
ATOM 774 O O . ARG A 1 92 ? 13.111 6.537 -5.408 1.00 94.81 92 ARG A O 1
ATOM 781 N N . LYS A 1 93 ? 12.520 5.291 -7.191 1.00 93.69 93 LYS A N 1
ATOM 782 C CA . LYS A 1 93 ? 11.789 6.357 -7.897 1.00 93.69 93 LYS A CA 1
ATOM 783 C C . LYS A 1 93 ? 10.600 6.871 -7.087 1.00 93.69 93 LYS A C 1
ATOM 785 O O . LYS A 1 93 ? 10.481 8.078 -6.888 1.00 93.69 93 LYS A O 1
ATOM 790 N N . LYS A 1 94 ? 9.750 5.970 -6.578 1.00 94.69 94 LYS A N 1
ATOM 791 C CA . LYS A 1 94 ? 8.600 6.338 -5.735 1.00 94.69 94 LYS A CA 1
ATOM 792 C C . LYS A 1 94 ? 9.039 7.116 -4.491 1.00 94.69 94 LYS A C 1
ATOM 794 O O . LYS A 1 94 ? 8.499 8.184 -4.221 1.00 94.69 94 LYS A O 1
ATOM 799 N N . GLU A 1 95 ? 10.052 6.637 -3.771 1.00 95.81 95 GLU A N 1
ATOM 800 C CA . GLU A 1 95 ? 10.575 7.297 -2.569 1.00 95.81 95 GLU A CA 1
ATOM 801 C C . GLU A 1 95 ? 11.180 8.679 -2.861 1.00 95.81 95 GLU A C 1
ATOM 803 O O . GLU A 1 95 ? 10.977 9.618 -2.087 1.00 95.81 95 GLU A O 1
ATOM 808 N N . GLU A 1 96 ? 11.910 8.827 -3.971 1.00 95.19 96 GLU A N 1
ATOM 809 C CA . GLU A 1 96 ? 12.471 10.109 -4.412 1.00 95.19 96 GLU A CA 1
ATOM 810 C C . GLU A 1 96 ? 11.364 11.133 -4.684 1.00 95.19 96 GLU A C 1
ATOM 812 O O . GLU A 1 96 ? 11.419 12.262 -4.188 1.00 95.19 96 GLU A O 1
ATOM 817 N N . ILE A 1 97 ? 10.315 10.711 -5.387 1.00 94.00 97 ILE A N 1
ATOM 818 C CA . ILE A 1 97 ? 9.144 11.534 -5.679 1.00 94.00 97 ILE A CA 1
ATOM 819 C C . ILE A 1 97 ? 8.395 11.880 -4.387 1.00 94.00 97 ILE A C 1
ATOM 821 O O . ILE A 1 97 ? 8.123 13.054 -4.129 1.00 94.00 97 ILE A O 1
ATOM 825 N N . TYR A 1 98 ? 8.113 10.904 -3.521 1.00 95.44 98 TYR A N 1
ATOM 826 C CA . TYR A 1 98 ? 7.433 11.165 -2.251 1.00 95.44 98 TYR A CA 1
ATOM 827 C C . TYR A 1 98 ? 8.200 12.160 -1.386 1.00 95.44 98 TYR A C 1
ATOM 829 O O . TYR A 1 98 ? 7.597 13.077 -0.824 1.00 95.44 98 TYR A O 1
ATOM 837 N N . ARG A 1 99 ? 9.532 12.059 -1.353 1.00 95.62 99 ARG A N 1
ATOM 838 C CA . ARG A 1 99 ? 10.392 13.031 -0.675 1.00 95.62 99 ARG A CA 1
ATOM 839 C C . ARG A 1 99 ? 10.306 14.412 -1.324 1.00 95.62 99 ARG A C 1
ATOM 841 O O . ARG A 1 99 ? 10.104 15.392 -0.609 1.00 95.62 99 ARG A O 1
ATOM 848 N N . LYS A 1 100 ? 10.417 14.498 -2.655 1.00 94.69 100 LYS A N 1
ATOM 849 C CA . LYS A 1 100 ? 10.366 15.761 -3.415 1.00 94.69 100 LYS A CA 1
ATOM 850 C C . LYS A 1 100 ? 9.078 16.546 -3.145 1.00 94.69 100 LYS A C 1
ATOM 852 O O . LYS A 1 100 ? 9.139 17.759 -2.964 1.00 94.69 100 LYS A O 1
ATOM 857 N N . TYR A 1 101 ? 7.928 15.871 -3.084 1.00 93.75 101 TYR A N 1
ATOM 858 C CA . TYR A 1 101 ? 6.622 16.520 -2.882 1.00 93.75 101 TYR A CA 1
ATOM 859 C C . TYR A 1 101 ? 6.105 16.467 -1.439 1.00 93.75 101 TYR A C 1
ATOM 861 O O . TYR A 1 101 ? 4.969 16.871 -1.191 1.00 93.75 101 TYR A O 1
ATOM 869 N N . ASN A 1 102 ? 6.919 16.003 -0.483 1.00 94.81 102 ASN A N 1
ATOM 870 C CA . ASN A 1 102 ? 6.537 15.850 0.925 1.00 94.81 102 ASN A CA 1
ATOM 871 C C . ASN A 1 102 ? 5.245 15.023 1.110 1.00 94.81 102 ASN A C 1
ATOM 873 O O . ASN A 1 102 ? 4.353 15.371 1.890 1.00 94.81 102 ASN A O 1
ATOM 877 N N . ILE A 1 103 ? 5.132 13.934 0.350 1.00 94.44 103 ILE A N 1
ATOM 878 C CA . ILE A 1 103 ? 4.007 13.003 0.412 1.00 94.44 103 ILE A CA 1
ATOM 879 C C . ILE A 1 103 ? 4.244 12.029 1.561 1.00 94.44 103 ILE A C 1
ATOM 881 O O . ILE A 1 103 ? 5.264 11.343 1.620 1.00 94.44 103 ILE A O 1
ATOM 885 N N . LYS A 1 104 ? 3.274 11.955 2.474 1.00 93.75 104 LYS A N 1
ATOM 886 C CA . LYS A 1 104 ? 3.262 10.955 3.543 1.00 93.75 104 LYS A CA 1
ATOM 887 C C . LYS A 1 104 ? 2.716 9.636 3.008 1.00 93.75 104 LYS A C 1
ATOM 889 O O . LYS A 1 104 ? 1.733 9.627 2.267 1.00 93.75 104 LYS A O 1
ATOM 894 N N . TYR A 1 105 ? 3.331 8.540 3.427 1.00 96.56 105 TYR A N 1
ATOM 895 C CA . TYR A 1 105 ? 2.892 7.190 3.108 1.00 96.56 105 TYR A CA 1
ATOM 896 C C . TYR A 1 105 ? 3.254 6.231 4.247 1.00 96.56 105 TYR A C 1
ATOM 898 O O . TYR A 1 105 ? 4.130 6.523 5.065 1.00 96.56 105 TYR A O 1
ATOM 906 N N . ILE A 1 106 ? 2.545 5.111 4.313 1.00 96.94 106 ILE A N 1
ATOM 907 C CA . ILE A 1 106 ? 2.877 3.957 5.146 1.00 96.94 106 ILE A CA 1
ATOM 908 C C . ILE A 1 106 ? 3.664 2.981 4.272 1.00 96.94 106 ILE A C 1
ATOM 910 O O . ILE A 1 106 ? 3.253 2.698 3.149 1.00 96.94 106 ILE A O 1
ATOM 914 N N . SER A 1 107 ? 4.769 2.453 4.786 1.00 96.62 107 SER A N 1
ATOM 915 C CA . SER A 1 107 ? 5.511 1.369 4.146 1.00 96.62 107 SER A CA 1
ATOM 916 C C . SER A 1 107 ? 5.402 0.088 4.963 1.00 96.62 107 SER A C 1
ATOM 918 O O . SER A 1 107 ? 5.429 0.109 6.198 1.00 96.62 107 SER A O 1
ATOM 920 N N . THR A 1 108 ? 5.294 -1.026 4.253 1.00 97.25 108 THR A N 1
ATOM 921 C CA . THR A 1 108 ? 5.435 -2.381 4.788 1.00 97.25 108 THR A CA 1
ATOM 922 C C . THR A 1 108 ? 6.498 -3.108 3.978 1.00 97.25 108 THR A C 1
ATOM 924 O O . THR A 1 108 ? 6.668 -2.817 2.797 1.00 97.25 108 THR A O 1
ATOM 927 N N . GLU A 1 109 ? 7.224 -4.018 4.607 1.00 95.50 109 GLU A N 1
ATOM 928 C CA . GLU A 1 109 ? 8.330 -4.767 3.999 1.00 95.50 109 GLU A CA 1
ATOM 929 C C . GLU A 1 109 ? 8.020 -6.273 4.004 1.00 95.50 109 GLU A C 1
ATOM 931 O O . GLU A 1 109 ? 7.097 -6.720 4.691 1.00 95.50 109 GLU A O 1
ATOM 936 N N . GLU A 1 110 ? 8.817 -7.083 3.305 1.00 93.25 110 GLU A N 1
ATOM 937 C CA . GLU A 1 110 ? 8.713 -8.553 3.381 1.00 93.25 110 GLU A CA 1
ATOM 938 C C . GLU A 1 110 ? 8.846 -9.070 4.829 1.00 93.25 110 GLU A C 1
ATOM 940 O O . GLU A 1 110 ? 8.128 -9.975 5.247 1.00 93.25 110 GLU A O 1
ATOM 945 N N . SER A 1 111 ? 9.688 -8.440 5.657 1.00 94.44 111 SER A N 1
ATOM 946 C CA . SER A 1 111 ? 9.837 -8.812 7.072 1.00 94.44 111 SER A CA 1
ATOM 947 C C . SER A 1 111 ? 8.598 -8.526 7.930 1.00 94.44 111 SER A C 1
ATOM 949 O O . SER A 1 111 ? 8.510 -9.021 9.052 1.00 94.44 111 SER A O 1
ATOM 951 N N . ASP A 1 112 ? 7.653 -7.721 7.436 1.00 95.69 112 ASP A N 1
ATOM 952 C CA . ASP A 1 112 ? 6.398 -7.440 8.134 1.00 95.69 112 ASP A CA 1
ATOM 953 C C . ASP A 1 112 ? 5.316 -8.490 7.835 1.00 95.69 112 ASP A C 1
ATOM 955 O O . ASP A 1 112 ? 4.288 -8.487 8.510 1.00 95.69 112 ASP A O 1
ATOM 959 N N . VAL A 1 113 ? 5.509 -9.381 6.851 1.00 94.19 113 VAL A N 1
ATOM 960 C CA . VAL A 1 113 ? 4.467 -10.299 6.345 1.00 94.19 113 VAL A CA 1
ATOM 961 C C . VAL A 1 113 ? 3.844 -11.144 7.456 1.00 94.19 113 VAL A C 1
ATOM 963 O O . VAL A 1 113 ? 2.61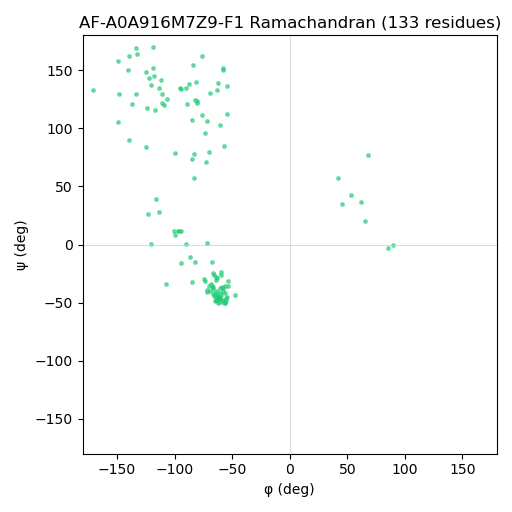6 -11.223 7.543 1.00 94.19 113 VAL A O 1
ATOM 966 N N . ASP A 1 114 ? 4.665 -11.709 8.344 1.00 94.44 114 ASP A N 1
ATOM 967 C CA . ASP A 1 114 ? 4.196 -12.568 9.439 1.00 94.44 114 ASP A CA 1
ATOM 968 C C . ASP A 1 114 ? 3.339 -11.816 10.470 1.00 94.44 114 ASP A C 1
ATOM 970 O O . ASP A 1 114 ? 2.473 -12.409 11.109 1.00 94.44 114 ASP A O 1
ATOM 974 N N . ASN A 1 115 ? 3.538 -10.501 10.610 1.00 95.81 115 ASN A N 1
ATOM 975 C CA . ASN A 1 115 ? 2.850 -9.654 11.592 1.00 95.81 115 ASN A CA 1
ATOM 976 C C . ASN A 1 115 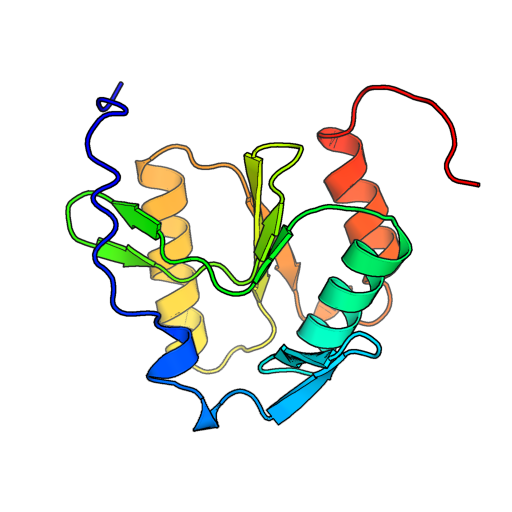? 2.103 -8.487 10.928 1.00 95.81 115 ASN A C 1
ATOM 978 O O . ASN A 1 115 ? 1.887 -7.435 11.541 1.00 95.81 115 ASN A O 1
ATOM 982 N N . ILE A 1 116 ? 1.698 -8.660 9.666 1.00 96.56 116 ILE A N 1
ATOM 983 C CA . ILE A 1 116 ? 1.229 -7.559 8.819 1.00 96.56 116 ILE A CA 1
ATOM 984 C C . ILE A 1 116 ? 0.017 -6.842 9.422 1.00 96.56 116 ILE A C 1
ATOM 986 O O . ILE A 1 116 ? -0.072 -5.620 9.365 1.00 96.56 116 ILE A O 1
ATOM 990 N N . TYR A 1 117 ? -0.889 -7.564 10.084 1.00 95.69 117 TYR A N 1
ATOM 991 C CA . TYR A 1 117 ? -2.058 -6.956 10.728 1.00 95.69 117 TYR A CA 1
ATOM 992 C C . TYR A 1 117 ? -1.674 -6.019 11.874 1.00 95.69 117 TYR A C 1
ATOM 994 O O . TYR A 1 117 ? -2.243 -4.933 11.994 1.00 95.69 117 TYR A O 1
ATOM 1002 N N . ASP A 1 118 ? -0.704 -6.401 12.700 1.00 95.88 118 ASP A N 1
ATOM 1003 C CA . ASP A 1 118 ? -0.269 -5.577 13.827 1.00 95.88 118 ASP A CA 1
ATOM 1004 C C . ASP A 1 118 ? 0.515 -4.359 13.343 1.00 95.88 118 ASP A C 1
ATOM 1006 O O . ASP A 1 118 ? 0.276 -3.242 13.813 1.00 95.88 118 ASP A O 1
ATOM 1010 N N . LYS A 1 119 ? 1.358 -4.538 12.319 1.00 96.50 119 LYS A N 1
ATOM 1011 C CA . LYS A 1 119 ? 2.023 -3.430 11.626 1.00 96.50 119 LYS A CA 1
ATOM 1012 C C . LYS A 1 119 ? 1.007 -2.418 11.091 1.00 96.50 119 LYS A C 1
ATOM 1014 O O . LYS A 1 119 ? 1.127 -1.226 11.378 1.00 96.50 119 LYS A O 1
ATOM 1019 N N . LEU A 1 120 ? -0.019 -2.880 10.372 1.00 96.12 120 LEU A N 1
ATOM 1020 C CA . LEU A 1 120 ? -1.068 -2.020 9.817 1.00 96.12 120 LEU A CA 1
ATOM 1021 C C . LEU A 1 120 ? -1.837 -1.273 10.909 1.00 96.12 120 LEU A C 1
ATOM 1023 O O . LEU A 1 120 ? -2.025 -0.063 10.793 1.00 96.12 120 LEU A O 1
ATOM 1027 N N . LYS A 1 121 ? -2.235 -1.954 11.992 1.00 94.69 121 LYS A N 1
ATOM 1028 C CA . LYS A 1 121 ? -2.909 -1.317 13.137 1.00 94.69 121 LYS A CA 1
ATOM 1029 C C . LYS A 1 121 ? -2.064 -0.195 13.733 1.00 94.69 121 LYS A C 1
ATOM 1031 O O . LYS A 1 121 ? -2.571 0.910 13.931 1.00 94.69 121 LYS A O 1
ATOM 1036 N N . ILE A 1 122 ? -0.781 -0.457 13.993 1.00 94.06 122 ILE A N 1
ATOM 1037 C CA . ILE A 1 122 ? 0.134 0.532 14.574 1.00 94.06 122 ILE A CA 1
ATOM 1038 C C . ILE A 1 122 ? 0.283 1.730 13.635 1.00 94.06 122 ILE A C 1
ATOM 1040 O O . ILE A 1 122 ? 0.107 2.867 14.073 1.00 94.06 122 ILE A O 1
ATOM 1044 N N . GLU A 1 123 ? 0.571 1.50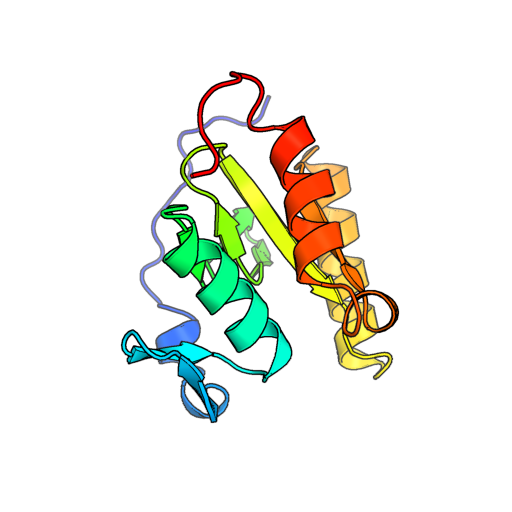4 12.353 1.00 95.00 123 GLU A N 1
ATOM 1045 C CA . GLU A 1 123 ? 0.808 2.591 11.398 1.00 95.00 123 GLU A CA 1
ATOM 1046 C C . GLU A 1 123 ? -0.447 3.430 11.146 1.00 95.00 123 GLU A C 1
ATOM 1048 O O . GLU A 1 123 ? -0.384 4.658 11.193 1.00 95.00 123 GLU A O 1
ATOM 1053 N N . LEU A 1 124 ? -1.606 2.794 10.960 1.00 92.69 124 LEU A N 1
ATOM 1054 C CA . LEU A 1 124 ? -2.866 3.501 10.723 1.00 92.69 124 LEU A CA 1
ATOM 1055 C C . LEU A 1 124 ? -3.339 4.268 11.964 1.00 92.69 124 LEU A C 1
ATOM 1057 O O . LEU A 1 124 ? -3.868 5.372 11.823 1.00 92.69 124 LEU A O 1
ATOM 1061 N N . SER A 1 125 ? -3.087 3.763 13.179 1.00 91.25 125 SER A N 1
ATOM 1062 C CA . SER A 1 125 ? -3.461 4.456 14.425 1.00 91.25 125 SER A CA 1
ATOM 1063 C C . SER A 1 125 ? -2.816 5.840 14.582 1.00 91.25 125 SER A C 1
ATOM 1065 O O . SER A 1 125 ? -3.397 6.722 15.212 1.00 91.25 125 SER A O 1
ATOM 1067 N N . LYS A 1 126 ? -1.653 6.073 13.952 1.00 90.88 126 LYS A N 1
ATOM 1068 C CA . LYS A 1 126 ? -0.960 7.375 13.962 1.00 90.88 126 LYS A CA 1
ATOM 1069 C C . LYS A 1 126 ? -1.744 8.465 13.223 1.00 90.88 126 LYS A C 1
ATOM 1071 O O . LYS A 1 126 ? -1.548 9.648 13.493 1.00 90.88 126 LYS A O 1
ATOM 1076 N N . TYR A 1 127 ? -2.610 8.071 12.290 1.00 85.25 127 TYR A N 1
ATOM 1077 C CA . TYR A 1 127 ? -3.402 8.969 11.446 1.00 85.25 127 TYR A CA 1
ATOM 1078 C C . TYR A 1 127 ? -4.874 8.981 11.845 1.00 85.25 127 TYR A C 1
ATOM 1080 O O . TYR A 1 127 ? -5.522 10.025 11.802 1.00 85.25 127 TYR A O 1
ATOM 1088 N N . VAL A 1 128 ? -5.391 7.837 12.293 1.00 70.62 128 VAL A N 1
ATOM 1089 C CA . VAL A 1 128 ? -6.743 7.691 12.839 1.00 70.62 128 VAL A CA 1
ATOM 1090 C C . VAL A 1 128 ? -6.730 8.098 14.320 1.00 70.62 128 VAL A C 1
ATOM 1092 O O . VAL A 1 128 ? -7.072 7.333 15.217 1.00 70.62 128 VAL A O 1
ATOM 1095 N N . MET A 1 129 ? -6.304 9.333 14.602 1.00 51.59 129 MET A N 1
ATOM 1096 C CA . MET A 1 129 ? -6.421 9.928 15.933 1.00 51.59 129 MET A CA 1
ATOM 1097 C C . MET A 1 129 ? -7.808 10.550 16.103 1.00 51.59 129 MET A C 1
ATOM 1099 O O . MET A 1 129 ? -7.970 11.764 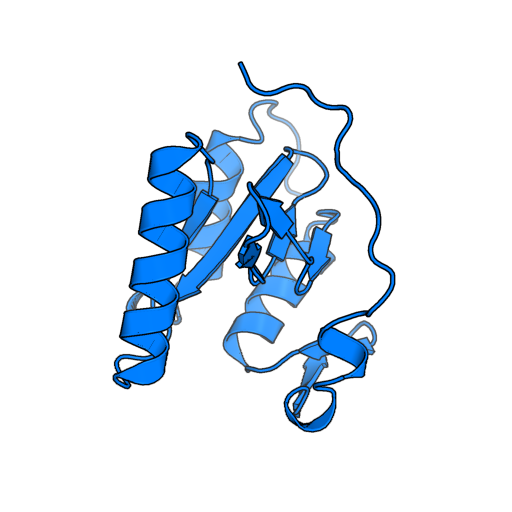16.095 1.00 51.59 129 MET A O 1
ATOM 1103 N N . ASN A 1 130 ? -8.806 9.684 16.270 1.00 45.22 130 ASN A N 1
ATOM 1104 C CA . ASN A 1 130 ? -9.924 9.918 17.178 1.00 45.22 130 ASN A CA 1
ATOM 1105 C C . ASN A 1 130 ? -10.403 8.559 17.696 1.00 45.22 130 ASN A C 1
ATOM 1107 O O . ASN A 1 130 ? -10.996 7.760 16.980 1.00 45.22 130 ASN A O 1
ATOM 1111 N N . LYS A 1 131 ? -10.060 8.293 18.959 1.00 54.28 131 LYS A N 1
ATOM 1112 C CA . LYS A 1 131 ? -10.420 7.102 19.728 1.00 54.28 131 LYS A CA 1
ATOM 1113 C C . LYS A 1 131 ? -11.937 6.900 19.736 1.00 54.28 131 LYS A C 1
ATOM 1115 O O . LYS A 1 131 ? -12.604 7.659 20.430 1.00 54.28 131 LYS A O 1
ATOM 1120 N N . THR A 1 132 ? -12.466 5.855 19.102 1.00 43.50 132 THR A N 1
ATOM 1121 C CA . THR A 1 132 ? -13.505 4.984 19.692 1.00 43.50 132 THR A CA 1
ATOM 1122 C C . THR A 1 132 ? -13.733 3.745 18.818 1.00 43.50 132 THR A C 1
ATOM 1124 O O . THR A 1 132 ? -13.887 3.860 17.612 1.00 43.50 132 THR A O 1
ATOM 1127 N N . GLU A 1 133 ? -13.760 2.579 19.470 1.00 45.50 133 GLU A N 1
ATOM 1128 C CA . GLU A 1 133 ? -14.359 1.320 18.994 1.00 45.50 133 GLU A CA 1
ATOM 1129 C C . GLU A 1 133 ? -13.705 0.606 17.798 1.00 45.50 133 GLU A C 1
ATOM 1131 O O . GLU A 1 133 ? -14.259 0.530 16.705 1.00 45.50 133 GLU A O 1
ATOM 1136 N N . TRP A 1 134 ? -12.587 -0.080 18.060 1.00 37.75 134 TRP A N 1
ATOM 1137 C CA . TRP A 1 134 ? -12.404 -1.392 17.430 1.00 37.75 134 TRP A CA 1
ATOM 1138 C C . TRP A 1 134 ? -13.307 -2.355 18.207 1.00 37.75 134 TRP A C 1
ATOM 1140 O O . TRP A 1 134 ? -13.097 -2.534 19.409 1.00 37.75 134 TRP A O 1
ATOM 1150 N N . LYS A 1 135 ? -14.367 -2.848 17.562 1.00 40.38 135 LYS A N 1
ATOM 1151 C CA . LYS A 1 135 ? -15.249 -3.879 18.127 1.00 40.38 135 LYS A CA 1
ATOM 1152 C C . LYS A 1 135 ? -14.570 -5.240 18.134 1.00 40.38 135 LYS A C 1
ATOM 1154 O O . LYS A 1 135 ? -13.783 -5.500 17.197 1.00 40.38 135 LYS A O 1
#